Protein AF-A0A9X3MS89-F1 (afdb_monomer_lite)

Foldseek 3Di:
DVVVCCVVPPLVVQLVVQLVVLCCCLPVPCCVVPVPCCVVCSVVSSVVSNVVSVVVSVVVVVVVVD

Structure (mmCIF, N/CA/C/O backbone):
data_AF-A0A9X3MS89-F1
#
_entry.id   AF-A0A9X3MS89-F1
#
loop_
_atom_site.group_PDB
_atom_site.id
_atom_site.type_symbol
_atom_site.label_atom_id
_atom_site.label_alt_id
_atom_site.label_comp_id
_atom_site.label_asym_id
_atom_site.label_entity_id
_atom_site.label_seq_id
_atom_site.pdbx_PDB_ins_code
_atom_site.Cartn_x
_atom_site.Cartn_y
_atom_site.Cartn_z
_atom_site.occupancy
_atom_site.B_iso_or_equiv
_atom_site.auth_seq_id
_atom_site.auth_comp_id
_atom_site.auth_asym_id
_atom_site.auth_atom_id
_atom_site.pdbx_PDB_model_num
ATOM 1 N N . MET A 1 1 ? -6.428 1.588 30.770 1.00 57.56 1 MET A N 1
ATOM 2 C CA . MET A 1 1 ? -5.401 1.153 29.784 1.00 57.56 1 MET A CA 1
ATOM 3 C C . MET A 1 1 ? -5.911 0.214 28.674 1.00 57.56 1 MET A C 1
ATOM 5 O O . MET A 1 1 ? -5.435 0.345 27.554 1.00 57.56 1 MET A O 1
ATOM 9 N N . ARG A 1 2 ? -6.874 -0.703 28.903 1.00 62.66 2 ARG A N 1
ATOM 10 C CA . ARG A 1 2 ? -7.400 -1.623 27.857 1.00 62.66 2 ARG A CA 1
ATOM 11 C C . ARG A 1 2 ? -8.048 -0.929 26.638 1.00 62.66 2 ARG A C 1
ATOM 13 O O . ARG A 1 2 ? -7.845 -1.390 25.521 1.00 62.66 2 ARG A O 1
ATOM 20 N N . THR A 1 3 ? -8.770 0.178 26.830 1.00 63.53 3 THR A N 1
ATOM 21 C CA . THR A 1 3 ? -9.449 0.930 25.749 1.00 63.53 3 THR A CA 1
ATOM 22 C C . THR A 1 3 ? -8.472 1.621 24.797 1.00 63.53 3 THR A C 1
ATOM 24 O O . THR A 1 3 ? -8.610 1.490 23.588 1.00 63.53 3 THR A O 1
ATOM 27 N N . LEU A 1 4 ? -7.424 2.259 25.333 1.00 60.19 4 LEU A N 1
ATOM 28 C CA . LEU A 1 4 ? -6.331 2.832 24.535 1.00 60.19 4 LEU A CA 1
ATOM 29 C C . LEU A 1 4 ? -5.600 1.754 23.732 1.00 60.19 4 LEU A C 1
ATOM 31 O O . LEU A 1 4 ? -5.329 1.945 22.556 1.00 60.19 4 LEU A O 1
ATOM 35 N N . LYS A 1 5 ? -5.359 0.580 24.330 1.00 63.28 5 LYS A N 1
ATOM 36 C CA . LYS A 1 5 ? -4.807 -0.577 23.615 1.00 63.28 5 LYS A CA 1
ATOM 37 C C . LYS A 1 5 ? -5.723 -1.031 22.470 1.00 63.28 5 LYS A C 1
ATOM 39 O O . LYS A 1 5 ? -5.226 -1.370 21.413 1.00 63.28 5 LYS A O 1
ATOM 44 N N . LYS A 1 6 ? -7.048 -1.007 22.629 1.00 58.78 6 LYS A N 1
ATOM 45 C CA . LYS A 1 6 ? -7.995 -1.357 21.550 1.00 58.78 6 LYS A CA 1
ATOM 46 C C . LYS A 1 6 ? -8.008 -0.329 20.411 1.00 58.78 6 LYS A C 1
ATOM 48 O O . LYS A 1 6 ? -7.994 -0.725 19.249 1.00 58.78 6 LYS A O 1
ATOM 53 N N . LEU A 1 7 ? -7.977 0.960 20.750 1.00 59.88 7 LEU A N 1
ATOM 54 C CA . LEU A 1 7 ? -7.866 2.068 19.794 1.00 59.88 7 LEU A CA 1
ATOM 55 C C . LEU A 1 7 ? -6.549 2.007 19.014 1.00 59.88 7 LEU A C 1
ATOM 57 O O . LEU A 1 7 ? -6.547 2.052 17.787 1.00 59.88 7 LEU A O 1
ATOM 61 N N . VAL A 1 8 ? -5.434 1.830 19.723 1.00 62.41 8 VAL A N 1
ATOM 62 C CA . VAL A 1 8 ? -4.097 1.822 19.127 1.00 62.41 8 VAL A CA 1
ATOM 63 C C . VAL A 1 8 ? -3.792 0.529 18.387 1.00 62.41 8 VAL A C 1
ATOM 65 O O . VAL A 1 8 ? -3.132 0.628 17.371 1.00 62.41 8 VAL A O 1
ATOM 68 N N . LEU A 1 9 ? -4.227 -0.653 18.846 1.00 60.16 9 LEU A N 1
ATOM 69 C CA . LEU A 1 9 ? -3.829 -1.947 18.257 1.00 60.16 9 LEU A CA 1
ATOM 70 C C . LEU A 1 9 ? -4.873 -2.558 17.309 1.00 60.16 9 LEU A C 1
ATOM 72 O O . LEU A 1 9 ? -4.518 -3.381 16.475 1.00 60.16 9 LEU A O 1
ATOM 76 N N . GLY A 1 10 ? -6.157 -2.222 17.458 1.00 60.03 10 GLY A N 1
ATOM 77 C CA . GLY A 1 10 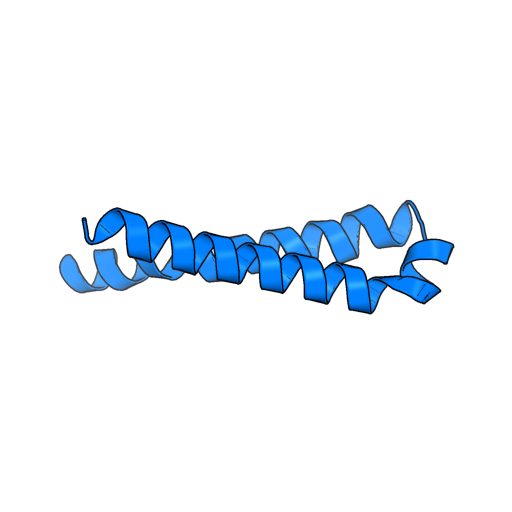? -7.240 -2.924 16.760 1.00 60.03 10 GLY A CA 1
ATOM 78 C C . GLY A 1 10 ? -7.748 -2.206 15.516 1.00 60.03 10 GLY A C 1
ATOM 79 O O . GLY A 1 10 ? -7.847 -2.805 14.448 1.00 60.03 10 GLY A O 1
ATOM 80 N N . GLU A 1 11 ? -8.090 -0.926 15.659 1.00 60.31 11 GLU A N 1
ATOM 81 C CA . GLU A 1 11 ? -8.787 -0.171 14.607 1.00 60.31 11 GLU A CA 1
ATOM 82 C C . GLU A 1 11 ? -7.825 0.685 13.776 1.00 60.31 11 GLU A C 1
ATOM 84 O O . GLU A 1 11 ? -7.947 0.755 12.556 1.00 60.31 11 GLU A O 1
ATOM 89 N N . 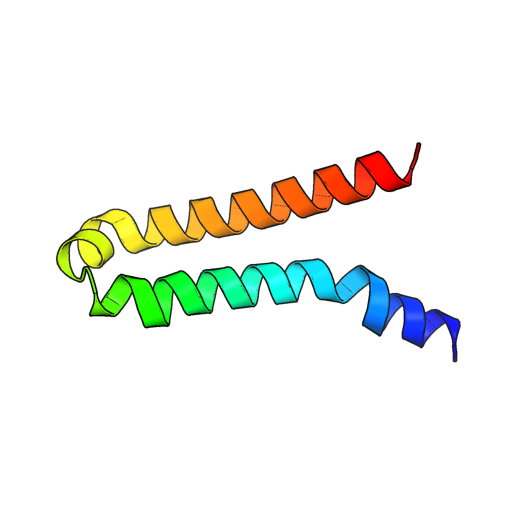THR A 1 12 ? -6.790 1.237 14.414 1.00 69.06 12 THR A N 1
ATOM 90 C CA . THR A 1 12 ? -5.831 2.139 13.757 1.00 69.06 12 THR A CA 1
ATOM 91 C C . THR A 1 12 ? -4.796 1.406 12.897 1.00 69.06 12 THR A C 1
ATOM 93 O O . THR A 1 12 ? -4.174 2.033 12.052 1.00 69.06 12 THR A O 1
ATOM 96 N N . TRP A 1 13 ? -4.603 0.089 13.059 1.00 75.38 13 TRP A N 1
ATOM 97 C CA . TRP A 1 13 ? -3.552 -0.653 12.334 1.00 75.38 13 TRP A CA 1
ATOM 98 C C . TRP A 1 13 ? -3.900 -1.019 10.899 1.00 75.38 13 TRP A C 1
ATOM 100 O O . TRP A 1 13 ? -2.998 -1.228 10.096 1.00 75.38 13 TRP A O 1
ATOM 110 N N . TRP A 1 14 ? -5.180 -1.090 10.544 1.00 76.44 14 TRP A N 1
ATOM 111 C CA . TRP A 1 14 ? -5.578 -1.575 9.220 1.00 76.44 14 TRP A CA 1
ATOM 112 C C . TRP A 1 14 ? -5.120 -0.662 8.086 1.00 76.44 14 TRP A C 1
ATOM 114 O O . TRP A 1 14 ? -4.669 -1.142 7.049 1.00 76.44 14 TRP A O 1
ATOM 124 N N . LEU A 1 15 ? -5.189 0.647 8.309 1.00 75.62 15 LEU A N 1
ATOM 125 C CA . LEU A 1 15 ? -4.795 1.660 7.340 1.00 75.62 15 LEU A CA 1
ATOM 126 C C . LEU A 1 15 ? -3.267 1.692 7.102 1.00 75.62 15 LEU A C 1
ATOM 128 O O . LEU A 1 15 ? -2.856 1.516 5.956 1.00 75.62 15 LEU A O 1
ATOM 132 N N . PRO A 1 16 ? -2.401 1.814 8.132 1.00 79.88 16 PRO A N 1
ATOM 133 C CA . PRO A 1 16 ? -0.953 1.747 7.948 1.00 79.88 16 PRO A CA 1
ATOM 134 C C . PRO A 1 16 ? -0.482 0.373 7.458 1.00 79.88 16 PRO A C 1
ATOM 136 O O . PRO A 1 16 ? 0.456 0.320 6.668 1.00 79.88 16 PRO A O 1
ATOM 139 N N . LEU A 1 17 ? -1.138 -0.728 7.848 1.00 85.38 17 LEU A N 1
ATOM 140 C CA . LEU A 1 17 ? -0.805 -2.059 7.332 1.00 85.38 17 LEU A CA 1
ATOM 141 C C . LEU A 1 17 ? -1.126 -2.173 5.835 1.00 85.38 17 LEU A C 1
ATOM 143 O O . LEU A 1 17 ? -0.292 -2.647 5.069 1.00 85.38 17 LEU A O 1
ATOM 147 N N . GLY A 1 18 ? -2.295 -1.691 5.402 1.00 83.00 18 GLY A N 1
ATOM 148 C CA . GLY A 1 18 ? -2.658 -1.653 3.984 1.00 83.00 18 GLY A CA 1
ATOM 149 C C . GLY A 1 18 ? -1.680 -0.812 3.159 1.00 83.00 18 GLY A C 1
ATOM 150 O O . GLY A 1 18 ? -1.231 -1.250 2.102 1.00 83.00 18 GLY A O 1
ATOM 151 N N . ILE A 1 19 ? -1.276 0.354 3.674 1.00 84.00 19 ILE A N 1
ATOM 152 C CA . ILE A 1 19 ? -0.278 1.215 3.021 1.00 84.00 19 ILE A CA 1
ATOM 153 C C . ILE A 1 19 ? 1.086 0.515 2.950 1.00 84.00 19 ILE A C 1
ATOM 155 O O . ILE A 1 19 ? 1.709 0.506 1.890 1.00 84.00 19 ILE A O 1
ATOM 159 N N . ALA A 1 20 ? 1.542 -0.116 4.037 1.00 88.00 20 ALA A N 1
ATOM 160 C CA . ALA A 1 20 ? 2.804 -0.855 4.051 1.00 88.00 20 ALA A CA 1
ATOM 161 C C . ALA A 1 20 ? 2.816 -1.980 3.004 1.00 88.00 20 ALA A C 1
ATOM 163 O O . ALA A 1 20 ? 3.800 -2.137 2.285 1.00 88.00 20 ALA A O 1
ATOM 164 N N . VAL A 1 21 ? 1.708 -2.714 2.859 1.00 88.75 21 VAL A N 1
ATOM 165 C CA . VAL A 1 21 ? 1.561 -3.755 1.832 1.00 88.75 21 VAL A CA 1
ATOM 166 C C . VAL A 1 21 ? 1.654 -3.165 0.423 1.00 88.75 21 VAL A C 1
ATOM 168 O O . VAL A 1 21 ? 2.408 -3.689 -0.394 1.00 88.75 21 VAL A O 1
ATOM 171 N N . VAL A 1 22 ? 0.966 -2.053 0.137 1.00 88.56 22 VAL A N 1
ATOM 172 C CA . VAL A 1 22 ? 1.044 -1.374 -1.173 1.00 88.56 22 VAL A CA 1
ATOM 173 C C . VAL A 1 22 ? 2.476 -0.940 -1.489 1.00 88.56 22 VAL A C 1
ATOM 175 O O . VAL A 1 22 ? 2.956 -1.165 -2.600 1.00 88.56 22 VAL A O 1
ATOM 178 N N . LEU A 1 23 ? 3.176 -0.361 -0.513 1.00 86.69 23 LEU A N 1
ATOM 179 C CA . LEU A 1 23 ? 4.559 0.085 -0.681 1.00 86.69 23 LEU A CA 1
ATOM 180 C C . LEU A 1 23 ? 5.528 -1.083 -0.894 1.00 86.69 23 LEU A C 1
ATOM 182 O O . LEU A 1 23 ? 6.407 -0.987 -1.749 1.00 86.69 23 LEU A O 1
ATOM 186 N N . ILE A 1 24 ? 5.362 -2.188 -0.162 1.00 88.50 24 ILE A N 1
ATOM 187 C CA . ILE A 1 24 ? 6.189 -3.389 -0.330 1.00 88.50 24 ILE A CA 1
ATOM 188 C C . ILE A 1 24 ? 5.939 -4.012 -1.705 1.00 88.50 24 ILE A C 1
ATOM 190 O O . ILE A 1 24 ? 6.889 -4.297 -2.429 1.00 88.50 24 ILE A O 1
ATOM 194 N N . ILE A 1 25 ? 4.680 -4.182 -2.108 1.00 85.00 25 ILE A N 1
ATOM 195 C CA . ILE A 1 25 ? 4.355 -4.780 -3.407 1.00 85.00 25 ILE A CA 1
ATOM 196 C C . ILE A 1 25 ? 4.853 -3.879 -4.544 1.00 85.00 25 ILE A C 1
ATOM 198 O O . ILE A 1 25 ? 5.567 -4.347 -5.428 1.00 85.00 25 ILE A O 1
ATOM 202 N N . GLY A 1 26 ? 4.553 -2.580 -4.514 1.00 80.81 26 GLY A N 1
ATOM 203 C CA . GLY A 1 26 ? 5.015 -1.653 -5.548 1.00 80.81 26 GLY A CA 1
ATOM 204 C C . GLY A 1 26 ? 6.542 -1.547 -5.598 1.00 80.81 26 GLY A C 1
ATOM 205 O O . GLY A 1 26 ? 7.158 -1.755 -6.643 1.00 80.81 26 GLY A O 1
ATOM 206 N N . GLY A 1 27 ? 7.163 -1.263 -4.455 1.00 79.88 27 GLY A N 1
ATOM 207 C CA . GLY A 1 27 ? 8.582 -0.930 -4.370 1.00 79.88 27 GLY A CA 1
ATOM 208 C C . GLY A 1 27 ? 9.541 -2.122 -4.378 1.00 79.88 27 GLY A C 1
ATOM 209 O O . GLY A 1 27 ? 10.627 -1.991 -4.941 1.00 79.88 27 GLY A O 1
ATOM 210 N N . LEU A 1 28 ? 9.176 -3.258 -3.769 1.00 81.25 28 LEU A N 1
ATOM 211 C CA . LEU A 1 28 ? 10.041 -4.446 -3.703 1.00 81.25 28 LEU A CA 1
ATOM 212 C C . LEU A 1 28 ? 9.675 -5.537 -4.711 1.00 81.25 28 LEU A C 1
ATOM 214 O O . LEU A 1 28 ? 10.553 -6.324 -5.047 1.00 81.25 28 LEU A O 1
ATOM 218 N N . VAL A 1 29 ? 8.430 -5.612 -5.190 1.00 83.94 29 VAL A N 1
ATOM 219 C CA . VAL A 1 29 ? 8.010 -6.682 -6.114 1.00 83.94 29 VAL A CA 1
ATOM 220 C C . VAL A 1 29 ? 7.905 -6.149 -7.539 1.00 83.94 29 VAL A C 1
ATOM 222 O O . VAL A 1 29 ? 8.618 -6.611 -8.424 1.00 83.94 29 VAL A O 1
ATOM 225 N N . ILE A 1 30 ? 7.078 -5.129 -7.775 1.00 80.19 30 ILE A N 1
ATOM 226 C CA . ILE A 1 30 ? 6.803 -4.641 -9.136 1.00 80.19 30 ILE A CA 1
ATOM 227 C C . ILE A 1 30 ? 8.018 -3.928 -9.734 1.00 80.19 30 ILE A C 1
ATOM 229 O O . ILE A 1 30 ? 8.366 -4.180 -10.887 1.00 80.19 30 ILE A O 1
ATOM 233 N N . ARG A 1 31 ? 8.708 -3.092 -8.952 1.00 79.56 31 ARG A N 1
ATOM 234 C CA . ARG A 1 31 ? 9.908 -2.373 -9.403 1.00 79.56 31 ARG A CA 1
ATOM 235 C C . ARG A 1 31 ? 10.997 -3.280 -10.016 1.00 79.56 31 ARG A C 1
ATOM 237 O O . ARG A 1 31 ? 11.463 -2.937 -11.100 1.00 79.56 31 ARG A O 1
ATOM 244 N N . PRO A 1 32 ? 11.437 -4.390 -9.386 1.00 85.62 32 PRO A N 1
ATOM 245 C CA . PRO A 1 32 ? 12.444 -5.268 -9.990 1.00 85.62 32 PRO A CA 1
ATOM 246 C C . PRO A 1 32 ? 11.897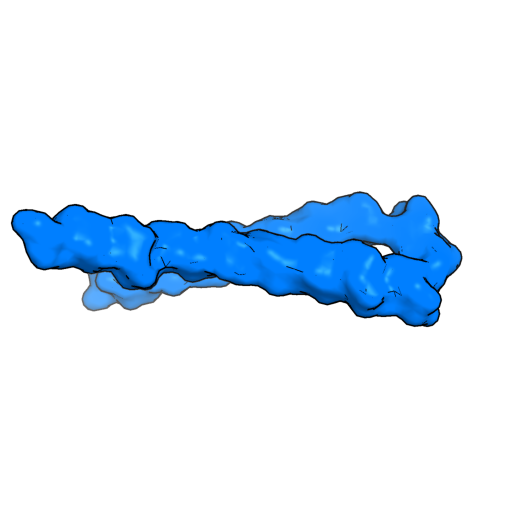 -6.194 -11.085 1.00 85.62 32 PRO A C 1
ATOM 248 O O . PRO A 1 32 ? 12.643 -6.535 -11.997 1.00 85.62 32 PRO A O 1
ATOM 251 N N . LEU A 1 33 ? 10.624 -6.604 -11.020 1.00 86.69 33 LEU A N 1
ATOM 252 C CA . LEU A 1 33 ? 10.027 -7.528 -11.998 1.00 86.69 33 LEU A CA 1
ATOM 253 C C . LEU A 1 33 ? 9.597 -6.839 -13.302 1.00 86.69 33 LEU A C 1
ATOM 255 O O . LEU A 1 33 ? 9.571 -7.479 -14.350 1.00 86.69 33 LEU A O 1
ATOM 259 N N . ALA A 1 34 ? 9.264 -5.548 -13.251 1.00 85.31 34 ALA A N 1
ATOM 260 C CA . ALA A 1 34 ? 8.784 -4.778 -14.395 1.00 85.31 34 ALA A CA 1
ATOM 261 C C . ALA A 1 34 ? 9.371 -3.350 -14.400 1.00 85.31 34 ALA A C 1
ATOM 263 O O . ALA A 1 34 ? 8.637 -2.374 -14.225 1.00 85.31 34 ALA A O 1
ATOM 264 N N . PRO A 1 35 ? 10.691 -3.193 -14.612 1.00 83.94 35 PRO A N 1
ATOM 265 C CA . PRO A 1 35 ? 11.375 -1.905 -14.472 1.00 83.94 35 PRO A CA 1
ATOM 266 C C . PRO A 1 35 ? 10.901 -0.844 -15.475 1.00 83.94 35 PRO A C 1
ATOM 268 O O . PRO A 1 35 ? 10.803 0.324 -15.109 1.00 83.94 35 PRO A O 1
ATOM 271 N N . ALA A 1 36 ? 10.558 -1.241 -16.707 1.00 86.44 36 ALA A N 1
ATOM 272 C CA . ALA A 1 36 ? 10.008 -0.332 -17.717 1.00 86.44 36 ALA A CA 1
ATOM 273 C C . ALA A 1 36 ? 8.630 0.208 -17.294 1.00 86.44 36 ALA A C 1
ATOM 275 O O . ALA A 1 36 ? 8.427 1.414 -17.218 1.00 86.44 36 ALA A O 1
ATOM 276 N N . LEU A 1 37 ? 7.719 -0.686 -16.892 1.00 83.88 37 LEU A N 1
ATOM 277 C CA . LEU A 1 37 ? 6.399 -0.305 -16.385 1.00 83.88 37 LEU A CA 1
ATOM 278 C C . LEU A 1 37 ? 6.500 0.560 -15.121 1.00 83.88 37 LEU A C 1
ATOM 280 O O . LEU A 1 37 ? 5.717 1.486 -14.934 1.00 83.88 37 LEU A O 1
ATOM 284 N N . TRP A 1 38 ? 7.460 0.269 -14.243 1.00 87.12 38 TRP A N 1
ATOM 285 C CA . TRP A 1 38 ? 7.691 1.057 -13.037 1.00 87.12 38 TRP A CA 1
ATOM 286 C C . TRP A 1 38 ? 8.169 2.480 -13.345 1.00 87.12 38 TRP A C 1
ATOM 288 O O . TRP A 1 38 ? 7.751 3.414 -12.661 1.00 87.12 38 TRP A O 1
ATOM 298 N N . HIS A 1 39 ? 9.022 2.654 -14.356 1.00 87.19 39 HIS A N 1
ATOM 299 C CA . HIS A 1 39 ? 9.514 3.971 -14.757 1.00 87.19 39 HIS A CA 1
ATOM 300 C C . HIS A 1 39 ? 8.378 4.872 -15.254 1.00 87.19 39 HIS A C 1
ATOM 302 O O . HIS A 1 39 ? 8.287 6.023 -14.832 1.00 87.19 39 HIS A O 1
ATOM 308 N N . ASP A 1 40 ? 7.474 4.315 -16.062 1.00 91.00 40 ASP A N 1
ATOM 309 C CA . ASP A 1 40 ? 6.405 5.086 -16.701 1.00 91.00 40 ASP A CA 1
ATOM 310 C C . ASP A 1 40 ? 5.148 5.214 -15.823 1.00 91.00 40 ASP A C 1
ATOM 312 O O . ASP A 1 40 ? 4.490 6.253 -15.806 1.00 91.00 40 ASP A O 1
ATOM 316 N N . ALA A 1 41 ? 4.802 4.164 -15.070 1.00 88.62 41 ALA A N 1
ATOM 317 C CA . ALA A 1 41 ? 3.521 4.051 -14.368 1.00 88.62 41 ALA A CA 1
ATOM 318 C C . ALA A 1 41 ? 3.645 3.781 -12.859 1.00 88.62 41 ALA A C 1
ATOM 320 O O . ALA A 1 41 ? 2.624 3.689 -12.175 1.00 88.62 41 ALA A O 1
ATOM 321 N N . GLY A 1 42 ? 4.856 3.675 -12.301 1.00 85.69 42 GLY A N 1
ATOM 322 C CA . GLY A 1 42 ? 5.064 3.297 -10.897 1.00 85.69 42 GLY A CA 1
ATOM 323 C C . GLY A 1 42 ? 4.383 4.242 -9.904 1.00 85.69 42 GLY A C 1
ATOM 324 O O . GLY A 1 42 ? 3.710 3.791 -8.977 1.00 85.69 42 GLY A O 1
ATOM 325 N N . GLY A 1 43 ? 4.473 5.555 -10.140 1.00 86.88 43 GLY A N 1
ATOM 326 C CA . GLY A 1 43 ? 3.781 6.557 -9.321 1.00 86.88 43 GLY A CA 1
ATOM 327 C C . GLY A 1 43 ? 2.255 6.416 -9.367 1.00 86.88 43 GLY A C 1
ATOM 328 O O . GLY A 1 43 ? 1.596 6.492 -8.330 1.00 86.88 43 GLY A O 1
ATOM 329 N N . PHE A 1 44 ? 1.696 6.136 -10.549 1.00 90.44 44 PHE A N 1
ATOM 330 C CA . PHE A 1 44 ? 0.259 5.917 -10.720 1.00 90.44 44 PHE A CA 1
ATOM 331 C C . PHE A 1 44 ? -0.205 4.617 -10.052 1.00 90.44 44 PHE A C 1
ATOM 333 O O . PHE A 1 44 ? -1.230 4.608 -9.374 1.00 90.44 44 PHE A O 1
ATOM 340 N N . LEU A 1 45 ? 0.575 3.537 -10.169 1.00 87.56 45 LEU A N 1
ATOM 341 C CA . LEU A 1 45 ? 0.303 2.262 -9.502 1.00 87.56 45 LEU A CA 1
ATOM 342 C C . LEU A 1 45 ? 0.266 2.411 -7.976 1.00 87.56 45 LEU A C 1
ATOM 344 O O . LEU A 1 45 ? -0.634 1.882 -7.322 1.00 87.56 45 LEU A O 1
ATOM 348 N N . LEU A 1 46 ? 1.226 3.147 -7.407 1.00 87.31 46 LEU A N 1
ATOM 349 C CA . LEU A 1 46 ? 1.269 3.423 -5.971 1.00 87.31 46 LEU A CA 1
ATOM 350 C C . LEU A 1 46 ? 0.058 4.242 -5.524 1.00 87.31 46 LEU A C 1
ATOM 352 O O . LEU A 1 46 ? -0.587 3.889 -4.537 1.00 87.31 46 LEU A O 1
ATOM 356 N N . LEU A 1 47 ? -0.278 5.300 -6.265 1.00 89.44 47 LEU A N 1
ATOM 357 C CA . LEU A 1 47 ? -1.446 6.126 -5.977 1.00 89.44 47 LEU A CA 1
ATOM 358 C C . LEU A 1 47 ? -2.736 5.297 -6.021 1.00 89.44 47 LEU A C 1
ATOM 360 O O . LEU A 1 47 ? -3.527 5.350 -5.080 1.00 89.44 47 LEU A O 1
ATOM 364 N N . ALA A 1 48 ? -2.924 4.495 -7.070 1.00 89.88 48 ALA A N 1
ATOM 365 C CA . ALA A 1 48 ? -4.077 3.611 -7.212 1.00 89.88 48 ALA A CA 1
ATOM 366 C C . ALA A 1 48 ? -4.168 2.605 -6.052 1.00 89.88 48 ALA A C 1
ATOM 368 O O . ALA A 1 48 ? -5.246 2.408 -5.490 1.00 89.88 48 ALA A O 1
ATOM 369 N N . GLY A 1 49 ? -3.038 2.023 -5.636 1.00 89.06 49 GLY A N 1
ATOM 370 C CA . GLY A 1 49 ? -2.975 1.129 -4.480 1.00 89.06 49 GLY A CA 1
ATOM 371 C C . GLY A 1 49 ? -3.362 1.819 -3.169 1.00 89.06 49 GLY A C 1
ATOM 372 O O . GLY A 1 49 ? -4.168 1.286 -2.406 1.00 89.06 49 GLY A O 1
ATOM 373 N N . VAL A 1 50 ? -2.850 3.028 -2.916 1.00 88.44 50 VAL A N 1
ATOM 374 C CA . VAL A 1 50 ? -3.210 3.816 -1.724 1.00 88.44 50 VAL A CA 1
ATOM 375 C C . VAL A 1 50 ? -4.700 4.161 -1.729 1.00 88.44 50 VAL A C 1
ATOM 377 O O . VAL A 1 50 ? -5.371 3.982 -0.712 1.00 88.44 50 VAL A O 1
ATOM 380 N N . LEU A 1 51 ? -5.241 4.596 -2.869 1.00 92.12 51 LEU A N 1
ATOM 381 C CA . LEU A 1 51 ? -6.668 4.881 -3.016 1.00 92.12 51 LEU A CA 1
ATOM 382 C C . LEU A 1 51 ? -7.521 3.639 -2.743 1.00 92.12 51 LEU A C 1
ATOM 384 O O . LEU A 1 51 ? -8.501 3.733 -2.008 1.00 92.12 51 LEU A O 1
ATOM 388 N N . ALA A 1 52 ? -7.129 2.470 -3.252 1.00 89.44 52 ALA A N 1
ATOM 389 C CA . ALA A 1 52 ? -7.833 1.218 -2.984 1.00 89.44 52 ALA A CA 1
ATOM 390 C C . ALA A 1 52 ? -7.845 0.862 -1.484 1.00 89.44 52 ALA A C 1
ATOM 392 O O . ALA A 1 52 ? -8.881 0.444 -0.960 1.00 89.44 52 ALA A O 1
ATOM 393 N N . VAL A 1 53 ? -6.731 1.074 -0.769 1.00 87.56 53 VAL A N 1
ATOM 394 C CA . VAL A 1 53 ? -6.653 0.871 0.692 1.00 87.56 5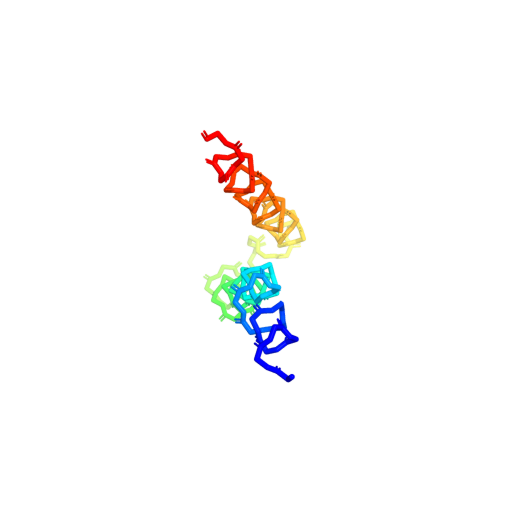3 VAL A CA 1
ATOM 395 C C . VAL A 1 53 ? -7.576 1.837 1.431 1.00 87.56 53 VAL A C 1
ATOM 397 O O . VAL A 1 53 ? -8.309 1.417 2.329 1.00 87.56 53 VAL A O 1
ATOM 400 N N . LEU A 1 54 ? -7.579 3.113 1.042 1.00 85.69 54 LEU A N 1
ATOM 401 C CA . LEU A 1 54 ? -8.450 4.121 1.644 1.00 85.69 54 LEU A CA 1
ATOM 402 C C . LEU A 1 54 ? -9.926 3.795 1.407 1.00 85.69 54 LEU A C 1
ATOM 404 O O . LEU A 1 54 ? -10.693 3.767 2.369 1.00 85.69 54 LEU A O 1
ATOM 408 N N . LEU A 1 55 ? -10.315 3.472 0.170 1.00 90.50 55 LEU A N 1
ATOM 409 C CA . LEU A 1 55 ? -11.686 3.066 -0.153 1.00 90.50 55 LEU A CA 1
ATOM 410 C C . LEU A 1 55 ? -12.100 1.829 0.646 1.00 90.50 55 LEU A C 1
ATOM 412 O O . LEU A 1 55 ? -13.181 1.818 1.227 1.00 90.50 55 LEU A O 1
ATOM 416 N N . SER A 1 56 ? -11.233 0.820 0.736 1.00 86.25 56 SER A N 1
ATOM 417 C CA . SER A 1 56 ? -11.501 -0.395 1.516 1.00 86.25 56 SER A CA 1
ATOM 418 C C . SER A 1 56 ? -11.677 -0.086 3.002 1.00 86.25 56 SER A C 1
ATOM 420 O O . SER A 1 56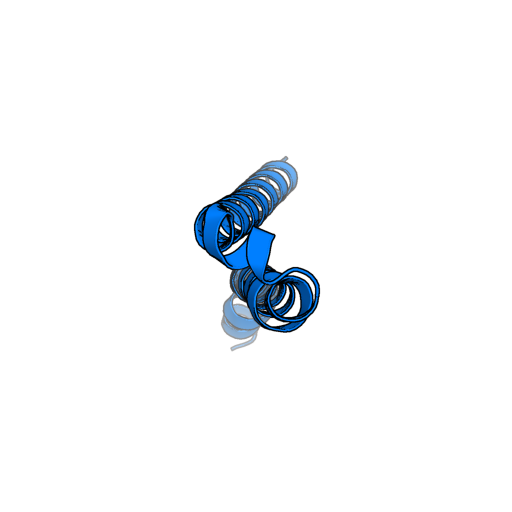 ? -12.553 -0.651 3.659 1.00 86.25 56 SER A O 1
ATOM 422 N N . SER A 1 57 ? -10.871 0.832 3.541 1.00 82.69 57 SER A N 1
ATOM 423 C CA . SER A 1 57 ? -10.998 1.273 4.928 1.00 82.69 57 SER A CA 1
ATOM 424 C C . SER A 1 57 ? -12.316 2.008 5.162 1.00 82.69 57 SER A C 1
ATOM 426 O O . SER A 1 57 ? -13.002 1.711 6.137 1.00 82.69 57 SER A O 1
ATOM 428 N N . VAL A 1 58 ? -12.691 2.930 4.271 1.00 84.44 58 VAL A N 1
ATOM 429 C CA . VAL A 1 58 ? -13.953 3.681 4.363 1.00 84.44 58 VAL A CA 1
ATOM 430 C C . VAL A 1 58 ? -15.150 2.742 4.234 1.00 84.44 58 VAL A C 1
ATOM 432 O O . VAL A 1 58 ? -16.044 2.792 5.076 1.00 84.44 58 VAL A O 1
ATOM 435 N N . ALA A 1 59 ? -15.145 1.845 3.246 1.00 84.38 59 ALA A N 1
ATOM 436 C CA . ALA A 1 59 ? -16.199 0.855 3.045 1.00 84.38 59 ALA A CA 1
ATOM 437 C C . ALA A 1 59 ? -16.370 -0.032 4.284 1.00 84.38 59 ALA A C 1
ATOM 439 O O . ALA A 1 59 ? -17.478 -0.195 4.787 1.00 84.38 59 ALA A O 1
ATOM 440 N N . ARG A 1 60 ? -15.266 -0.525 4.856 1.00 80.19 60 ARG A N 1
ATOM 441 C CA . ARG A 1 60 ? -15.305 -1.333 6.080 1.00 80.19 60 ARG A CA 1
ATOM 442 C C . ARG A 1 60 ? -15.825 -0.553 7.288 1.00 80.19 60 ARG A C 1
ATOM 444 O O . ARG A 1 60 ? -16.545 -1.121 8.106 1.00 80.19 60 ARG A O 1
ATOM 451 N N . SER A 1 61 ? -15.455 0.719 7.420 1.00 78.25 61 SER A N 1
ATOM 452 C CA . SER A 1 61 ? -15.982 1.600 8.467 1.00 78.25 61 SER A CA 1
ATOM 453 C C . SER A 1 61 ? -17.475 1.884 8.290 1.00 78.25 61 SER A C 1
ATOM 455 O O . SER A 1 61 ? -18.178 1.967 9.295 1.00 78.25 61 SER A O 1
ATOM 457 N N . ALA A 1 62 ? -17.961 2.002 7.051 1.00 78.81 62 ALA A N 1
ATOM 458 C CA . ALA A 1 62 ? -19.378 2.180 6.747 1.00 78.81 62 ALA A CA 1
ATOM 459 C C . ALA A 1 62 ? -20.188 0.925 7.110 1.00 78.81 62 ALA A C 1
ATOM 461 O O . ALA A 1 62 ? -21.137 1.027 7.878 1.00 78.81 62 ALA A O 1
ATOM 462 N N . THR A 1 63 ? -19.741 -0.262 6.686 1.00 75.44 63 THR A N 1
ATOM 463 C CA . THR A 1 63 ? -20.401 -1.543 7.009 1.00 75.44 63 THR A CA 1
ATOM 464 C C . THR A 1 63 ? -20.425 -1.853 8.508 1.00 75.44 63 THR A C 1
ATOM 466 O O . THR A 1 63 ? -21.284 -2.585 8.972 1.00 75.44 63 THR A O 1
ATOM 469 N N . ARG A 1 64 ? -19.482 -1.322 9.298 1.00 64.62 64 ARG A N 1
ATOM 470 C CA . ARG A 1 64 ? -19.458 -1.523 10.759 1.00 64.62 64 ARG A CA 1
ATOM 471 C C . ARG A 1 64 ? -20.429 -0.631 11.539 1.00 64.62 64 ARG A C 1
ATOM 473 O O . ARG A 1 64 ? -20.525 -0.808 12.752 1.00 64.62 64 ARG A O 1
ATOM 480 N N . ARG A 1 65 ? -21.028 0.375 10.894 1.00 59.56 65 ARG A N 1
ATOM 481 C CA . ARG A 1 65 ? -21.983 1.309 11.515 1.00 59.56 65 ARG A CA 1
ATOM 482 C C . ARG A 1 65 ? -23.447 0.904 11.319 1.00 59.56 65 ARG A C 1
ATOM 484 O O . ARG A 1 65 ? -24.287 1.485 1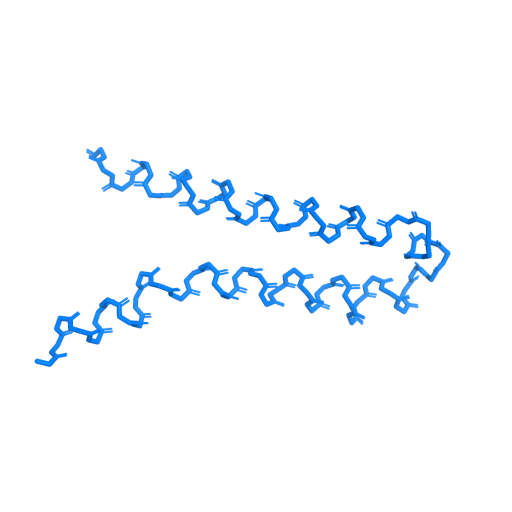1.999 1.00 59.56 65 ARG A O 1
ATOM 491 N N . GLU A 1 66 ? -23.719 -0.033 10.416 1.00 50.88 66 GLU A N 1
ATOM 492 C CA . GLU A 1 66 ? -25.024 -0.686 10.225 1.00 50.88 66 GLU A CA 1
ATOM 493 C C . GLU A 1 66 ? -25.163 -1.903 11.151 1.00 50.88 66 GLU A C 1
ATOM 495 O O . GLU A 1 66 ? -26.293 -2.137 11.632 1.00 50.88 66 GLU A O 1
#

pLDDT: mean 79.39, std 10.89, range [50.88, 92.12]

Secondary structure (DSSP, 8-state):
-HHHHHIIIIITTHHHHHHHHHHHIIIIIIHHH-HHHHHHHHHHHHHHHHHHHHHHHHHHHHHTT-

Sequence (66 aa):
MRTLKKLVLGETWWLPLGIAVVLIIGGLVIRPLAPALWHDAGGFLLLAGVLAVLLSSVARSATRRE

Radius of gyration: 15.34 Å; chains: 1; bounding box: 38×14×48 Å

Organism: NCBI:txid490573